Protein AF-A0A9W9Y813-F1 (afdb_monomer)

Structure (mmCIF, N/CA/C/O backbone):
data_AF-A0A9W9Y813-F1
#
_entry.id   AF-A0A9W9Y813-F1
#
loop_
_atom_site.group_PDB
_atom_site.id
_atom_site.type_symbol
_atom_site.label_atom_id
_atom_site.label_alt_id
_atom_site.label_comp_id
_atom_site.label_asym_id
_atom_site.label_entity_id
_atom_site.label_seq_id
_atom_site.pdbx_PDB_ins_code
_atom_site.Cartn_x
_atom_site.Cartn_y
_atom_site.Cartn_z
_atom_site.occupancy
_atom_site.B_iso_or_equiv
_atom_site.auth_seq_id
_atom_site.auth_comp_id
_atom_site.auth_asym_id
_atom_site.auth_atom_id
_atom_site.pdbx_PDB_model_num
ATOM 1 N N . MET A 1 1 ? -13.643 1.512 11.264 1.00 79.19 1 MET A N 1
ATOM 2 C CA . MET A 1 1 ? -13.239 0.859 10.012 1.00 79.19 1 MET A CA 1
ATOM 3 C C . MET A 1 1 ? -11.845 0.303 10.212 1.00 79.19 1 MET A C 1
ATOM 5 O O . MET A 1 1 ? -11.031 1.008 10.810 1.00 79.19 1 MET A O 1
ATOM 9 N N . GLY A 1 2 ? -11.618 -0.944 9.809 1.00 87.62 2 GLY A N 1
ATOM 10 C CA . GLY A 1 2 ? -10.292 -1.558 9.771 1.00 87.62 2 GLY A CA 1
ATOM 11 C C . GLY A 1 2 ? -9.848 -1.783 8.329 1.00 87.62 2 GLY A C 1
ATOM 12 O O . GLY A 1 2 ? -10.699 -2.063 7.485 1.00 87.62 2 GLY A O 1
ATOM 13 N N . CYS A 1 3 ? -8.551 -1.656 8.062 1.00 91.38 3 CYS A N 1
ATOM 14 C CA . CYS A 1 3 ? -7.944 -1.977 6.772 1.00 91.38 3 CYS A CA 1
ATOM 15 C C . CYS A 1 3 ? -6.744 -2.902 6.961 1.00 91.38 3 CYS A C 1
ATOM 17 O O . CYS A 1 3 ? -6.000 -2.718 7.929 1.00 91.38 3 CYS A O 1
ATOM 19 N N . PRO A 1 4 ? -6.505 -3.833 6.023 1.00 93.00 4 PRO A N 1
ATOM 20 C CA . PRO A 1 4 ? -5.232 -4.531 5.954 1.00 93.00 4 PRO A CA 1
ATOM 21 C C . PRO A 1 4 ? -4.106 -3.512 5.758 1.00 93.00 4 PRO A C 1
ATOM 23 O O . PRO A 1 4 ? -4.209 -2.629 4.904 1.00 93.00 4 PRO A O 1
ATOM 26 N N . SER A 1 5 ? -3.052 -3.633 6.554 1.00 93.81 5 SER A N 1
ATOM 27 C CA . SER A 1 5 ? -1.867 -2.782 6.532 1.00 93.81 5 SER A CA 1
ATOM 28 C C . SER A 1 5 ? -0.641 -3.673 6.388 1.00 93.81 5 SER A C 1
ATOM 30 O O . SER A 1 5 ? -0.458 -4.622 7.149 1.00 93.81 5 SER A O 1
ATOM 32 N N . CYS A 1 6 ? 0.155 -3.415 5.357 1.00 95.00 6 CYS A N 1
ATOM 33 C CA . CYS A 1 6 ? 1.356 -4.182 5.044 1.00 95.00 6 CYS A CA 1
ATOM 34 C C . CYS A 1 6 ? 2.291 -3.364 4.161 1.00 95.00 6 CYS A C 1
ATOM 36 O O . CYS A 1 6 ? 1.872 -2.405 3.503 1.00 95.00 6 CYS A O 1
ATOM 38 N N . GLN A 1 7 ? 3.556 -3.773 4.124 1.00 93.75 7 GLN A N 1
ATOM 39 C CA . GLN A 1 7 ? 4.568 -3.237 3.222 1.00 93.75 7 GLN A CA 1
ATOM 40 C C . GLN A 1 7 ? 5.451 -4.385 2.730 1.00 93.75 7 GLN A C 1
ATOM 42 O O . GLN A 1 7 ? 5.884 -5.208 3.532 1.00 93.75 7 GLN A O 1
ATOM 47 N N . SER A 1 8 ? 5.742 -4.432 1.432 1.00 93.06 8 SER A N 1
ATOM 48 C CA . SER A 1 8 ? 6.649 -5.419 0.839 1.00 93.06 8 SER A CA 1
ATOM 49 C C . SER A 1 8 ? 7.427 -4.821 -0.330 1.00 93.06 8 SER A C 1
ATOM 51 O O . SER A 1 8 ? 6.908 -4.021 -1.102 1.00 93.06 8 SER A O 1
ATOM 53 N N . THR A 1 9 ? 8.682 -5.236 -0.488 1.00 90.44 9 THR A N 1
ATOM 54 C CA . THR A 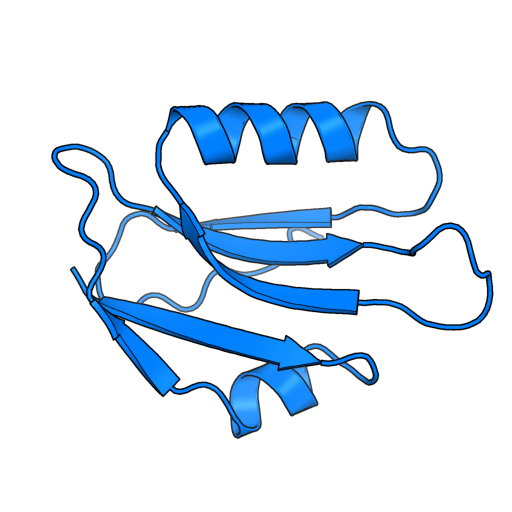1 9 ? 9.521 -4.947 -1.667 1.00 90.44 9 THR A CA 1
ATOM 55 C C . THR A 1 9 ? 9.543 -6.100 -2.677 1.00 90.44 9 THR A C 1
ATOM 57 O O . THR A 1 9 ? 10.267 -6.045 -3.670 1.00 90.44 9 THR A O 1
ATOM 60 N N . THR A 1 10 ? 8.813 -7.182 -2.395 1.00 88.19 10 THR A N 1
ATOM 61 C CA . THR A 1 10 ? 8.892 -8.449 -3.132 1.00 88.19 10 THR A CA 1
ATOM 62 C C . THR A 1 10 ? 7.702 -8.601 -4.071 1.00 88.19 10 THR A C 1
ATOM 64 O O . THR A 1 10 ? 7.863 -8.662 -5.290 1.00 88.19 10 THR A O 1
ATOM 67 N N . SER A 1 11 ? 6.494 -8.653 -3.512 1.00 91.06 11 SER A N 1
ATOM 68 C CA . SER A 1 11 ? 5.249 -8.845 -4.253 1.00 91.06 11 SER A CA 1
ATOM 69 C C . SER A 1 11 ? 4.058 -8.350 -3.433 1.00 91.06 11 SER A C 1
ATOM 71 O O . SER A 1 11 ? 4.151 -8.156 -2.220 1.00 91.06 11 SER A O 1
ATOM 73 N N . LEU A 1 12 ? 2.912 -8.175 -4.095 1.00 91.50 12 LEU A N 1
ATOM 74 C CA . LEU A 1 12 ? 1.660 -7.909 -3.388 1.00 91.50 12 LEU A CA 1
ATOM 75 C C . LEU A 1 12 ? 1.231 -9.109 -2.525 1.00 91.50 12 LEU A C 1
ATOM 77 O O . LEU A 1 12 ? 0.696 -8.906 -1.446 1.00 91.50 12 LEU A O 1
ATOM 81 N N . GLU A 1 13 ? 1.515 -10.337 -2.963 1.00 93.50 13 GLU A N 1
ATOM 82 C CA . GLU A 1 13 ? 1.199 -11.560 -2.210 1.00 93.50 13 GLU A CA 1
ATOM 83 C C . GLU A 1 13 ? 1.965 -11.625 -0.879 1.00 93.50 13 GLU A C 1
ATOM 85 O O . GLU A 1 13 ? 1.360 -11.870 0.156 1.00 93.50 13 GLU A O 1
ATOM 90 N N . ASP A 1 14 ? 3.260 -11.289 -0.877 1.00 93.88 14 ASP A N 1
ATOM 91 C CA . ASP A 1 14 ? 4.074 -11.199 0.347 1.00 93.88 14 ASP A CA 1
ATOM 92 C C . ASP A 1 14 ? 3.548 -10.113 1.304 1.00 93.88 14 ASP A C 1
ATOM 94 O O . ASP A 1 14 ? 3.544 -10.285 2.523 1.00 93.88 14 ASP A O 1
ATOM 98 N N . CYS A 1 15 ? 3.038 -9.004 0.759 1.00 93.69 15 CYS A N 1
ATOM 99 C CA . CYS A 1 15 ? 2.334 -7.993 1.548 1.00 93.69 15 CYS A CA 1
ATOM 100 C C . CYS A 1 15 ? 1.059 -8.584 2.179 1.00 93.69 15 CYS A C 1
ATOM 102 O O . CYS A 1 15 ? 0.837 -8.426 3.377 1.00 93.69 15 CYS A O 1
ATOM 104 N N . ASP A 1 16 ? 0.243 -9.286 1.389 1.00 92.69 16 ASP A N 1
ATOM 105 C CA . ASP A 1 16 ? -1.043 -9.853 1.809 1.00 92.69 16 ASP A CA 1
ATOM 106 C C . ASP A 1 16 ? -0.880 -10.931 2.893 1.00 92.69 16 ASP A C 1
ATOM 108 O O . ASP A 1 16 ? -1.657 -10.957 3.848 1.00 92.69 16 ASP A O 1
ATOM 112 N N . GLU A 1 17 ? 0.146 -11.781 2.792 1.00 94.31 17 GLU A N 1
ATOM 113 C CA . GLU A 1 17 ? 0.453 -12.823 3.783 1.00 94.31 17 GLU A CA 1
ATOM 114 C C . GLU A 1 17 ? 0.862 -12.254 5.149 1.00 94.31 17 GLU A C 1
ATOM 116 O O . GLU A 1 17 ? 0.600 -12.872 6.183 1.00 94.31 17 GLU A O 1
ATOM 121 N N . ASN A 1 18 ? 1.481 -11.071 5.158 1.00 93.38 18 ASN A N 1
ATOM 122 C CA . ASN A 1 18 ? 1.973 -10.402 6.362 1.00 93.38 18 ASN A CA 1
ATOM 123 C C . ASN A 1 18 ? 1.084 -9.226 6.799 1.00 93.38 18 ASN A C 1
ATOM 125 O O . ASN A 1 18 ? 1.486 -8.437 7.656 1.00 93.38 18 ASN A O 1
ATOM 129 N N . ALA A 1 19 ? -0.106 -9.076 6.211 1.00 93.25 19 ALA A N 1
ATOM 130 C CA . ALA A 1 19 ? -0.974 -7.948 6.500 1.00 93.25 19 ALA A CA 1
ATOM 131 C C . ALA A 1 19 ? -1.614 -8.043 7.887 1.00 93.25 19 ALA A C 1
ATOM 133 O O . ALA A 1 19 ? -2.259 -9.029 8.244 1.00 93.25 19 ALA A O 1
ATOM 134 N N . GLU A 1 20 ? -1.501 -6.958 8.647 1.00 93.62 20 GLU A N 1
ATOM 135 C CA . GLU A 1 20 ? -2.167 -6.796 9.934 1.00 93.62 20 GLU A CA 1
ATOM 136 C C . GLU A 1 20 ? -3.368 -5.862 9.795 1.00 93.62 20 GLU A C 1
ATOM 138 O O . GLU A 1 20 ? -3.383 -4.951 8.968 1.00 93.62 20 GLU A O 1
ATOM 143 N N . MET A 1 21 ? -4.399 -6.065 10.618 1.00 90.88 21 MET A N 1
ATOM 144 C CA . MET A 1 21 ? -5.549 -5.163 10.611 1.00 90.88 21 MET A CA 1
ATOM 145 C C . MET A 1 21 ? -5.266 -3.895 11.406 1.00 90.88 21 MET A C 1
ATOM 147 O O . MET A 1 21 ? -5.186 -3.908 12.634 1.00 90.88 21 MET A O 1
ATOM 151 N N . GLU A 1 22 ? -5.195 -2.776 10.694 1.00 90.50 22 GLU A N 1
ATOM 152 C CA . GLU A 1 22 ? -5.028 -1.448 11.261 1.00 90.50 22 GLU A CA 1
ATOM 153 C C . GLU A 1 22 ? -6.382 -0.744 11.394 1.00 90.50 22 GLU A C 1
ATOM 155 O O . GLU A 1 22 ? -7.240 -0.794 10.510 1.00 90.50 22 GLU A O 1
ATOM 160 N N . LYS A 1 23 ? -6.592 -0.050 12.516 1.00 89.31 23 LYS A N 1
ATOM 161 C CA . LYS A 1 23 ? -7.789 0.766 12.728 1.00 89.31 23 LYS A CA 1
ATOM 162 C C . LYS A 1 23 ? -7.609 2.133 12.072 1.00 89.31 23 LYS A C 1
ATOM 164 O O . LYS A 1 23 ? -6.758 2.907 12.493 1.00 89.31 23 LYS A O 1
ATOM 169 N N . CYS A 1 24 ? -8.485 2.487 11.134 1.00 86.31 24 CYS A N 1
ATOM 170 C CA . CYS A 1 24 ? -8.428 3.799 10.498 1.00 86.31 24 CYS A CA 1
ATOM 171 C C . CYS A 1 24 ? -8.990 4.895 11.411 1.00 86.31 24 CYS A C 1
ATOM 173 O O . CYS A 1 24 ? -10.138 4.815 11.866 1.00 86.31 24 CYS A O 1
ATOM 175 N N . PHE A 1 25 ? -8.203 5.951 11.626 1.00 81.31 25 PHE A N 1
ATOM 176 C CA . PHE A 1 25 ? -8.554 7.094 12.479 1.00 81.31 25 PHE A CA 1
ATOM 177 C C . PH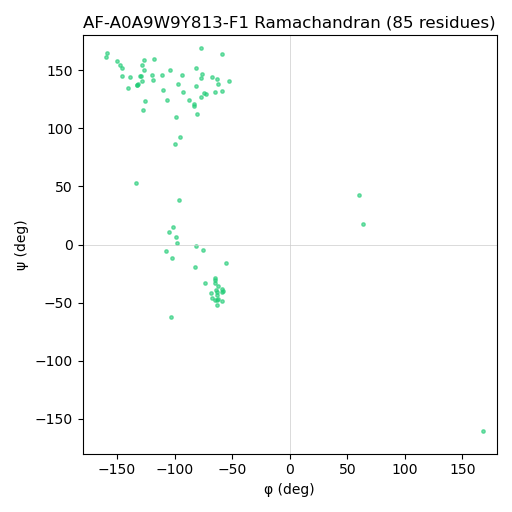E A 1 25 ? -9.018 8.336 11.701 1.00 81.31 25 PHE A C 1
ATOM 179 O O . PHE A 1 25 ? -9.083 9.415 12.282 1.00 81.31 25 PHE A O 1
ATOM 186 N N . TYR A 1 26 ? -9.363 8.200 10.414 1.00 74.94 26 TYR A N 1
ATOM 187 C CA . TYR A 1 26 ? -9.772 9.308 9.538 1.00 74.94 26 TYR A CA 1
ATOM 188 C C . TYR A 1 26 ? -11.306 9.400 9.385 1.00 74.94 26 TYR A C 1
ATOM 190 O O . TYR A 1 26 ? -11.869 8.827 8.450 1.00 74.94 26 TYR A O 1
ATOM 198 N N . PRO A 1 27 ? -12.039 10.092 10.277 1.00 63.38 27 PRO A N 1
ATOM 199 C CA . PRO A 1 27 ? -13.438 10.41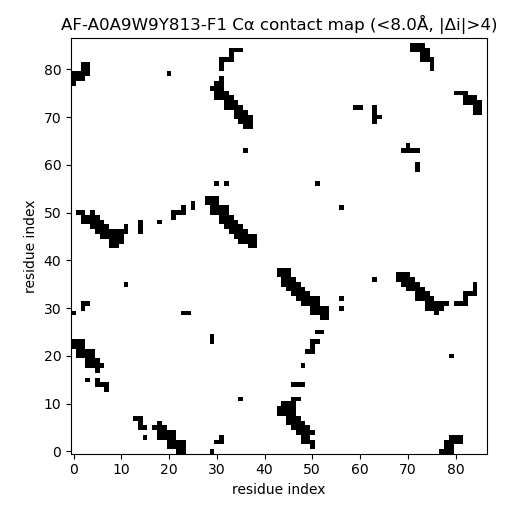7 10.033 1.00 63.38 27 PRO A CA 1
ATOM 200 C C . PRO A 1 27 ? -13.553 11.575 9.023 1.00 63.38 27 PRO A C 1
ATOM 202 O O . PRO A 1 27 ? -12.728 12.488 9.066 1.00 63.38 27 PRO A O 1
ATOM 205 N N . PRO A 1 28 ? -14.584 11.619 8.158 1.00 62.00 28 PRO A N 1
ATOM 206 C CA . PRO A 1 28 ? -15.646 10.633 7.927 1.00 62.00 28 PRO A CA 1
ATOM 207 C C . PRO A 1 28 ? -15.410 9.703 6.715 1.00 62.00 28 PRO A C 1
ATOM 209 O O . PRO A 1 28 ? -16.306 8.941 6.369 1.00 62.00 28 PRO A O 1
ATOM 212 N N . GLN A 1 29 ? -14.245 9.755 6.060 1.00 72.94 29 GLN A N 1
ATOM 213 C CA . GLN A 1 29 ? -13.993 9.068 4.783 1.00 72.94 29 GLN A CA 1
ATOM 214 C C . GLN A 1 29 ? -12.662 8.308 4.766 1.00 72.94 29 GLN A C 1
ATOM 216 O O . GLN A 1 29 ? -11.827 8.509 3.883 1.00 72.94 29 GLN A O 1
ATOM 221 N N . ALA A 1 30 ? -12.444 7.445 5.755 1.00 82.69 30 ALA A N 1
ATOM 222 C CA . ALA A 1 30 ? -11.360 6.477 5.675 1.00 82.69 30 ALA A CA 1
ATOM 223 C C . ALA A 1 30 ? -11.592 5.538 4.479 1.00 82.69 30 ALA A C 1
ATOM 225 O O . ALA A 1 30 ? -12.717 5.097 4.242 1.00 82.69 30 ALA A O 1
ATOM 226 N N . ARG A 1 31 ? -10.529 5.240 3.732 1.00 88.50 31 ARG A N 1
ATOM 227 C CA . ARG A 1 31 ? -10.514 4.305 2.598 1.00 88.50 31 ARG A CA 1
ATOM 228 C C . ARG A 1 31 ? -9.377 3.316 2.811 1.00 88.50 31 ARG A C 1
ATOM 230 O O . ARG A 1 31 ? -8.314 3.726 3.275 1.00 88.50 31 ARG A O 1
ATOM 237 N N . CYS A 1 32 ? -9.576 2.045 2.484 1.00 91.69 32 CYS A N 1
ATOM 238 C CA . CYS A 1 32 ? -8.448 1.124 2.401 1.00 91.69 32 CYS A CA 1
ATOM 239 C C . CYS A 1 32 ? -7.780 1.312 1.048 1.00 91.69 32 CYS A C 1
ATOM 241 O O . CYS A 1 32 ? -8.477 1.404 0.035 1.00 91.69 32 CYS A O 1
ATOM 243 N N . PHE A 1 33 ? -6.454 1.360 1.026 1.00 92.56 33 PHE A N 1
ATOM 244 C CA . PHE A 1 33 ? -5.690 1.471 -0.209 1.00 92.56 33 PHE A CA 1
ATOM 245 C C . PHE A 1 33 ? -4.791 0.256 -0.425 1.00 92.56 33 PHE A C 1
ATOM 247 O O . PHE A 1 33 ? -4.448 -0.470 0.508 1.00 92.56 33 PHE A O 1
ATOM 254 N N . VAL A 1 34 ? -4.392 0.076 -1.678 1.00 94.44 34 VAL A N 1
ATOM 255 C CA . VAL A 1 34 ? -3.240 -0.717 -2.093 1.00 94.44 34 VAL A CA 1
ATOM 256 C C . VAL A 1 34 ? -2.442 0.113 -3.090 1.00 94.44 34 VAL A C 1
ATOM 258 O O . VAL A 1 34 ? -3.028 0.762 -3.954 1.00 94.44 34 VAL A O 1
ATOM 261 N N . THR A 1 35 ? -1.122 0.121 -2.976 1.00 92.75 35 THR A N 1
ATOM 262 C CA . THR A 1 35 ? -0.237 0.756 -3.952 1.00 92.75 35 THR A CA 1
ATOM 263 C C . THR A 1 35 ? 0.817 -0.224 -4.430 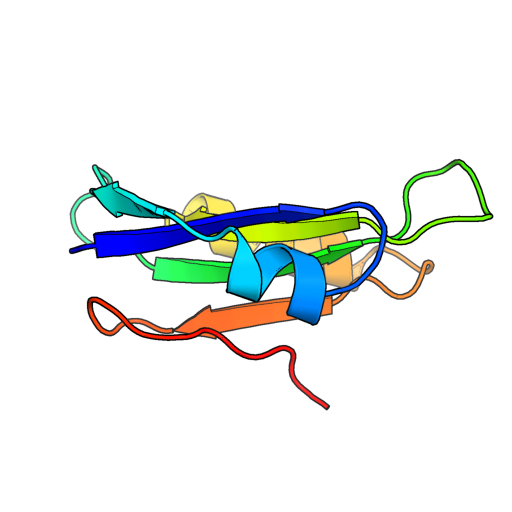1.00 92.75 35 THR A C 1
ATOM 265 O O . THR A 1 35 ? 1.234 -1.122 -3.697 1.00 92.75 35 THR A O 1
ATOM 268 N N . LYS A 1 36 ? 1.242 -0.022 -5.671 1.00 91.69 36 LYS A N 1
ATOM 269 C CA . LYS A 1 36 ? 2.457 -0.563 -6.264 1.00 91.69 36 LYS A CA 1
ATOM 270 C C . LYS A 1 36 ? 3.191 0.633 -6.848 1.00 91.69 36 LYS A C 1
ATOM 272 O O . LYS A 1 36 ? 2.680 1.268 -7.761 1.00 91.69 36 LYS A O 1
ATOM 277 N N . ALA A 1 37 ? 4.364 0.945 -6.327 1.00 88.31 37 ALA A N 1
ATOM 278 C CA . ALA A 1 37 ? 5.180 2.050 -6.809 1.00 88.31 37 ALA A CA 1
ATOM 279 C C . ALA A 1 37 ? 6.600 1.561 -7.055 1.00 88.31 37 ALA A C 1
ATOM 281 O O . ALA A 1 37 ? 7.106 0.707 -6.327 1.00 88.31 37 ALA A O 1
ATOM 282 N N . LYS A 1 38 ? 7.258 2.093 -8.079 1.00 84.31 38 LYS A N 1
ATOM 283 C CA . LYS A 1 38 ? 8.670 1.826 -8.315 1.00 84.31 38 LYS A CA 1
ATOM 284 C C . LYS A 1 38 ? 9.478 3.001 -7.753 1.00 84.31 38 LYS A C 1
ATOM 286 O O . LYS A 1 38 ? 9.374 4.091 -8.306 1.00 84.31 38 LYS A O 1
ATOM 291 N N . PRO A 1 39 ? 10.233 2.838 -6.650 1.00 72.12 39 PRO A N 1
ATOM 292 C CA . PRO A 1 39 ? 11.119 3.894 -6.173 1.00 72.12 39 PRO A CA 1
ATOM 293 C C . PRO A 1 39 ? 12.152 4.273 -7.244 1.00 72.12 39 PRO A C 1
ATOM 295 O O . PRO A 1 39 ? 12.424 3.505 -8.165 1.00 72.12 39 PRO A O 1
ATOM 298 N N . GLU A 1 40 ? 12.795 5.432 -7.076 1.00 67.31 40 GLU A N 1
ATOM 299 C CA . GLU A 1 40 ? 13.837 5.941 -7.988 1.00 67.31 40 GLU A CA 1
ATOM 300 C C . GLU A 1 40 ? 15.015 4.958 -8.203 1.00 67.31 40 GLU A C 1
ATOM 302 O O . GLU A 1 40 ? 15.769 5.095 -9.166 1.00 67.31 40 GLU A O 1
ATOM 307 N N . ASN A 1 41 ? 15.159 3.933 -7.348 1.00 64.69 41 ASN A N 1
ATOM 308 C CA . ASN A 1 41 ? 16.088 2.821 -7.551 1.00 64.69 41 ASN A CA 1
ATOM 309 C C . ASN A 1 41 ? 15.444 1.679 -8.376 1.00 64.69 41 ASN A C 1
ATOM 311 O O . ASN A 1 41 ? 14.429 1.115 -7.968 1.00 64.69 41 ASN A O 1
ATOM 315 N N . PRO A 1 42 ? 16.050 1.270 -9.506 1.00 66.94 42 PRO A N 1
ATOM 316 C CA . PRO A 1 42 ? 15.326 0.686 -10.640 1.00 66.94 42 PRO A CA 1
ATOM 317 C C . PRO A 1 42 ? 14.957 -0.804 -10.552 1.00 66.94 42 PRO A C 1
ATOM 319 O O . PRO A 1 42 ? 14.325 -1.303 -11.488 1.00 66.94 42 PRO A O 1
ATOM 322 N N . ASP A 1 43 ? 15.311 -1.524 -9.489 1.00 72.69 43 ASP A N 1
ATOM 323 C CA . ASP A 1 43 ? 15.236 -2.995 -9.495 1.00 72.69 43 ASP A CA 1
ATOM 324 C C . ASP A 1 43 ? 14.102 -3.597 -8.660 1.00 72.69 43 ASP A C 1
ATOM 326 O O . ASP A 1 43 ? 13.907 -4.811 -8.696 1.00 72.69 43 ASP A O 1
ATOM 330 N N . GLN A 1 44 ? 13.344 -2.795 -7.908 1.00 80.50 44 GLN A N 1
ATOM 331 C CA . GLN A 1 44 ? 12.319 -3.330 -7.007 1.00 80.50 44 GLN A CA 1
ATOM 332 C C . GLN A 1 44 ? 11.044 -2.500 -7.052 1.00 80.50 44 GLN A C 1
ATOM 334 O O . GLN A 1 44 ? 11.096 -1.283 -7.186 1.00 80.50 44 GLN A O 1
ATOM 339 N N . TYR A 1 45 ? 9.902 -3.175 -6.941 1.00 88.19 45 TYR A N 1
ATOM 340 C CA . TYR A 1 45 ? 8.617 -2.532 -6.692 1.00 88.19 45 TYR A CA 1
ATOM 341 C C . TYR A 1 45 ? 8.353 -2.519 -5.194 1.00 88.19 45 TYR A C 1
ATOM 343 O O . TYR A 1 45 ? 8.694 -3.460 -4.484 1.00 88.19 45 TYR A O 1
ATOM 351 N N . TYR A 1 46 ? 7.707 -1.462 -4.736 1.00 90.31 46 TYR A N 1
ATOM 352 C CA . TYR A 1 46 ? 7.210 -1.328 -3.387 1.00 90.31 46 TYR A CA 1
ATOM 353 C C . TYR A 1 46 ? 5.694 -1.480 -3.394 1.00 90.31 46 TYR A C 1
ATOM 355 O O . TYR A 1 46 ? 4.990 -0.765 -4.108 1.00 90.31 46 TYR A O 1
ATOM 363 N N . TYR A 1 47 ? 5.205 -2.421 -2.601 1.00 92.75 47 TYR A N 1
ATOM 364 C CA . TYR A 1 47 ? 3.798 -2.712 -2.406 1.00 92.75 47 TYR A CA 1
ATOM 365 C C . TYR A 1 47 ? 3.410 -2.283 -1.002 1.00 92.75 47 TYR A C 1
ATOM 367 O O . TYR A 1 47 ? 4.112 -2.600 -0.041 1.00 92.75 47 TYR A O 1
ATOM 375 N N . SER A 1 48 ? 2.294 -1.579 -0.861 1.00 93.62 48 SER A N 1
ATOM 376 C CA . SER A 1 48 ? 1.771 -1.263 0.466 1.00 93.62 48 SER A CA 1
ATOM 377 C C . SER A 1 48 ? 0.256 -1.241 0.507 1.00 93.62 48 SER A C 1
ATOM 379 O O . SER A 1 48 ? -0.401 -0.938 -0.490 1.00 93.62 48 SER A O 1
ATOM 381 N N . ARG A 1 49 ? -0.293 -1.540 1.682 1.00 94.44 49 ARG A N 1
ATOM 382 C CA . ARG A 1 49 ? -1.706 -1.366 2.016 1.00 94.44 49 ARG A CA 1
ATOM 383 C C . ARG A 1 49 ? -1.840 -0.554 3.288 1.00 94.44 49 ARG A C 1
ATOM 385 O O . ARG A 1 49 ? -0.919 -0.526 4.100 1.00 94.44 49 ARG A O 1
ATOM 392 N N . GLY A 1 50 ? -3.001 0.054 3.477 1.00 92.81 50 GLY A N 1
ATOM 393 C CA . GLY A 1 50 ? -3.325 0.708 4.736 1.00 92.81 50 GLY A CA 1
ATOM 394 C C . GLY A 1 50 ? -4.567 1.577 4.651 1.00 92.81 50 GLY A C 1
ATOM 395 O O . GLY A 1 50 ? -5.400 1.437 3.751 1.00 92.81 50 GLY A O 1
ATOM 396 N N . CYS A 1 51 ? -4.678 2.495 5.605 1.00 91.56 51 CYS A N 1
ATOM 397 C CA . CYS A 1 51 ? -5.740 3.487 5.671 1.00 91.56 51 CYS A CA 1
ATOM 398 C C . CYS A 1 51 ? -5.315 4.791 4.983 1.00 91.56 51 CYS A C 1
ATOM 400 O O . CYS A 1 51 ? -4.276 5.361 5.302 1.00 91.56 51 CYS A O 1
ATOM 402 N N . ALA A 1 52 ? -6.163 5.322 4.109 1.00 89.31 52 ALA A N 1
ATOM 403 C CA . ALA A 1 52 ? -6.013 6.648 3.521 1.00 89.31 52 ALA A CA 1
ATOM 404 C C . ALA A 1 52 ? -7.211 7.532 3.879 1.00 89.31 52 ALA A C 1
ATOM 406 O O . ALA A 1 52 ? -8.352 7.069 3.968 1.00 89.31 52 ALA A O 1
ATOM 407 N N . SER A 1 53 ? -6.947 8.824 4.062 1.00 88.94 53 SER A N 1
ATOM 408 C CA . SER A 1 53 ? -7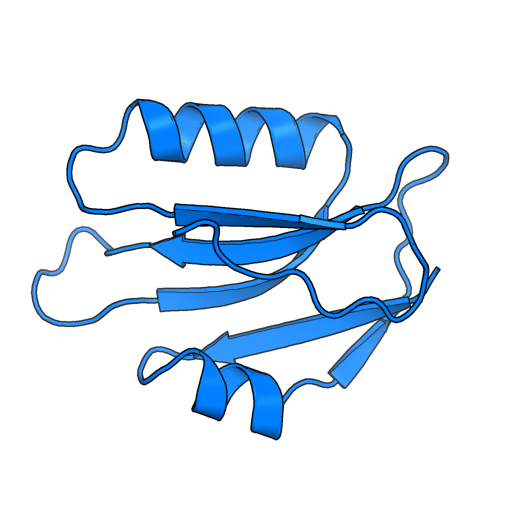.990 9.848 4.013 1.00 88.94 53 SER A CA 1
ATOM 409 C C . SER A 1 53 ? -8.378 10.139 2.557 1.00 88.94 53 SER A C 1
ATOM 411 O O . SER A 1 53 ? -7.684 9.725 1.628 1.00 88.94 53 SER A O 1
ATOM 413 N N . GLU A 1 54 ? -9.466 10.879 2.335 1.00 85.44 54 GLU A N 1
ATOM 414 C CA . GLU A 1 54 ? -9.812 11.349 0.988 1.00 85.44 54 GLU A CA 1
ATOM 415 C C . GLU A 1 54 ? -8.693 12.197 0.359 1.00 85.44 54 GLU A C 1
ATOM 417 O O . GLU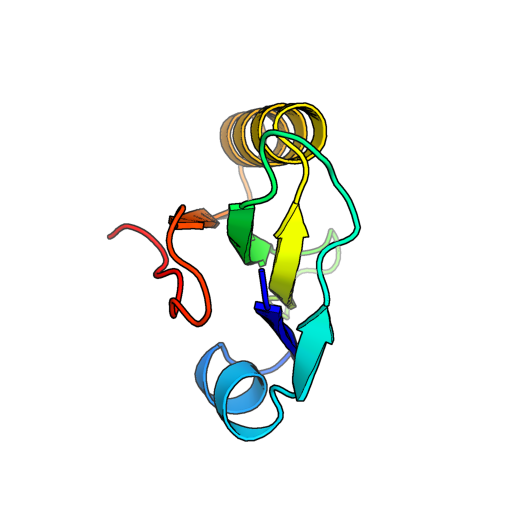 A 1 54 ? -8.402 12.025 -0.822 1.00 85.44 54 GLU A O 1
ATOM 422 N N . GLU A 1 55 ? -8.041 13.057 1.143 1.00 87.69 55 GLU A N 1
ATOM 423 C CA . GLU A 1 55 ? -6.924 13.890 0.683 1.00 87.69 55 GLU A CA 1
ATOM 424 C C . GLU A 1 55 ? -5.721 13.024 0.293 1.00 87.69 55 GLU A C 1
ATOM 426 O O . GLU A 1 55 ? -5.210 13.137 -0.816 1.00 87.69 55 GLU A O 1
ATOM 431 N N . THR A 1 56 ? -5.342 12.072 1.152 1.00 87.19 56 THR A N 1
ATOM 432 C CA . THR A 1 56 ? -4.266 11.109 0.865 1.00 87.19 56 THR A CA 1
ATOM 433 C C . THR A 1 56 ? -4.570 10.283 -0.383 1.00 87.19 56 THR A C 1
ATOM 435 O O . THR A 1 56 ? -3.681 10.008 -1.177 1.00 87.19 56 THR A O 1
ATOM 438 N N . TYR A 1 57 ? -5.830 9.897 -0.587 1.00 84.69 57 TYR A N 1
ATOM 439 C CA . TYR A 1 57 ? -6.254 9.210 -1.803 1.00 84.69 57 TYR A CA 1
ATOM 440 C C . TYR A 1 57 ? -6.057 10.079 -3.053 1.00 84.69 57 TYR A C 1
ATOM 442 O O . TYR A 1 57 ? -5.551 9.587 -4.064 1.00 84.69 57 TYR A O 1
ATOM 450 N N . GLN A 1 58 ? -6.472 11.348 -3.003 1.00 87.69 58 GLN A N 1
ATOM 451 C CA . GLN A 1 58 ? -6.320 12.269 -4.130 1.00 87.69 58 GLN A CA 1
ATOM 452 C C . GLN A 1 58 ? -4.840 12.505 -4.441 1.00 87.69 58 GLN A C 1
ATOM 454 O O . GLN A 1 58 ? -4.467 12.497 -5.613 1.00 87.69 58 GLN A O 1
ATOM 459 N N . ASP A 1 59 ? -4.010 12.641 -3.408 1.00 87.38 59 ASP A N 1
ATOM 460 C CA . ASP A 1 59 ? -2.563 12.806 -3.529 1.00 87.38 59 ASP A CA 1
ATOM 461 C C . ASP A 1 59 ? -1.904 11.571 -4.160 1.00 87.38 59 ASP A C 1
ATOM 463 O O . ASP A 1 59 ? -1.271 11.691 -5.204 1.00 87.38 59 ASP A O 1
ATOM 467 N N . LEU A 1 60 ? -2.165 10.367 -3.634 1.00 85.12 60 LEU A N 1
ATOM 468 C CA . LEU A 1 60 ? -1.642 9.107 -4.184 1.00 85.12 60 LEU A CA 1
ATOM 469 C C . LEU A 1 60 ? -2.072 8.875 -5.636 1.00 85.12 60 LEU A C 1
ATOM 471 O O . LEU A 1 60 ? -1.277 8.431 -6.461 1.00 85.12 60 LEU A O 1
ATOM 475 N N . THR A 1 61 ? -3.331 9.180 -5.957 1.00 86.44 61 THR A N 1
ATOM 476 C CA . THR A 1 61 ? -3.858 9.025 -7.320 1.00 86.44 61 THR A CA 1
ATOM 477 C C . THR A 1 61 ? -3.220 10.022 -8.277 1.00 86.44 61 THR A C 1
ATOM 479 O O . THR A 1 61 ? -2.869 9.648 -9.391 1.00 86.44 61 THR A O 1
ATOM 482 N N . SER A 1 62 ? -3.044 11.274 -7.846 1.00 86.50 62 SER A N 1
ATOM 483 C CA . SER A 1 62 ? -2.396 12.306 -8.661 1.00 86.50 62 SER A CA 1
ATOM 484 C C . SER A 1 62 ? -0.918 11.979 -8.862 1.00 86.50 62 SER A C 1
ATOM 486 O O . SER A 1 62 ? -0.446 11.965 -9.992 1.00 86.50 62 SER A O 1
ATOM 488 N N . HIS A 1 63 ? -0.219 11.597 -7.790 1.00 83.12 63 HIS A N 1
ATOM 489 C CA . HIS A 1 63 ? 1.184 11.208 -7.842 1.00 83.12 63 HIS A CA 1
ATOM 490 C C . HIS A 1 63 ? 1.406 10.020 -8.781 1.00 83.12 63 HIS A C 1
ATOM 492 O O . HIS A 1 63 ? 2.244 10.105 -9.669 1.00 83.12 63 HIS A O 1
ATOM 498 N N . CYS A 1 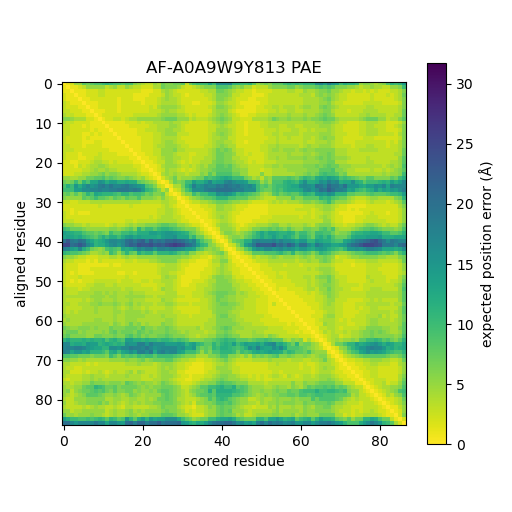64 ? 0.607 8.951 -8.668 1.00 82.88 64 CYS A N 1
ATOM 499 C CA . CYS A 1 64 ? 0.706 7.829 -9.602 1.00 82.88 64 CYS A CA 1
ATOM 500 C C . CYS A 1 64 ? 0.328 8.197 -11.047 1.00 82.88 64 CYS A C 1
ATOM 502 O O . CYS A 1 64 ? 0.826 7.557 -11.967 1.00 82.88 64 CYS A O 1
ATOM 504 N N . ALA A 1 65 ? -0.554 9.179 -11.267 1.00 80.06 65 ALA A N 1
ATOM 505 C CA . ALA A 1 65 ? -0.924 9.618 -12.614 1.00 80.06 65 ALA A CA 1
ATOM 506 C C . ALA A 1 65 ? 0.189 10.432 -13.296 1.00 80.06 65 ALA A C 1
ATOM 508 O O . ALA A 1 65 ? 0.337 10.354 -14.516 1.00 80.06 65 ALA A O 1
ATOM 509 N N . ASP A 1 66 ? 0.959 11.195 -12.519 1.00 77.31 66 ASP A N 1
ATOM 510 C CA . ASP A 1 66 ? 2.118 11.955 -12.996 1.00 77.31 66 ASP A CA 1
ATOM 511 C C . ASP A 1 66 ? 3.390 11.091 -13.114 1.00 77.31 66 ASP A C 1
ATOM 513 O O . ASP A 1 66 ? 4.330 11.460 -13.825 1.00 77.31 66 ASP A O 1
ATOM 517 N N . ASP A 1 67 ? 3.436 9.936 -12.442 1.00 69.38 67 ASP A N 1
ATOM 518 C CA . ASP A 1 67 ? 4.611 9.069 -12.417 1.00 69.38 67 ASP A CA 1
ATOM 519 C C . ASP A 1 67 ? 4.686 8.138 -13.643 1.00 69.38 67 ASP A C 1
ATOM 521 O O . ASP A 1 67 ? 3.843 7.270 -13.877 1.00 69.38 67 ASP A O 1
ATOM 525 N N . ALA A 1 68 ? 5.755 8.281 -14.431 1.00 62.44 68 ALA A N 1
ATOM 526 C CA . ALA A 1 68 ? 6.024 7.430 -15.590 1.00 62.44 68 ALA A CA 1
ATOM 527 C C . ALA A 1 68 ? 6.540 6.018 -15.221 1.00 62.44 68 ALA A C 1
ATOM 529 O O . ALA A 1 68 ? 6.733 5.190 -16.114 1.00 62.44 68 ALA A O 1
ATOM 530 N N . ASN A 1 69 ? 6.781 5.725 -13.936 1.00 69.88 69 ASN A N 1
ATOM 531 C CA . ASN A 1 69 ? 7.425 4.499 -13.450 1.00 69.88 69 ASN A CA 1
ATOM 532 C C . ASN A 1 69 ? 6.444 3.399 -13.000 1.00 69.88 69 ASN A C 1
ATOM 534 O O . ASN A 1 69 ? 6.738 2.666 -12.054 1.00 69.88 69 ASN A O 1
ATOM 538 N N . ASP A 1 70 ? 5.315 3.220 -13.697 1.00 80.25 70 ASP A N 1
ATOM 539 C CA . ASP A 1 70 ? 4.381 2.097 -13.457 1.00 80.25 70 ASP A CA 1
ATOM 540 C C . ASP A 1 70 ? 3.812 2.097 -12.018 1.00 80.25 70 ASP A C 1
ATOM 542 O O . ASP A 1 70 ? 3.719 1.062 -11.349 1.00 80.25 70 ASP A O 1
ATOM 546 N N . CYS A 1 71 ? 3.453 3.293 -11.536 1.00 87.25 71 CYS A N 1
ATOM 547 C CA . CYS A 1 71 ? 2.734 3.487 -10.281 1.00 87.25 71 CYS A CA 1
ATOM 548 C C . CYS A 1 71 ? 1.266 3.087 -10.454 1.00 87.25 71 CYS A C 1
ATOM 550 O O . CYS A 1 71 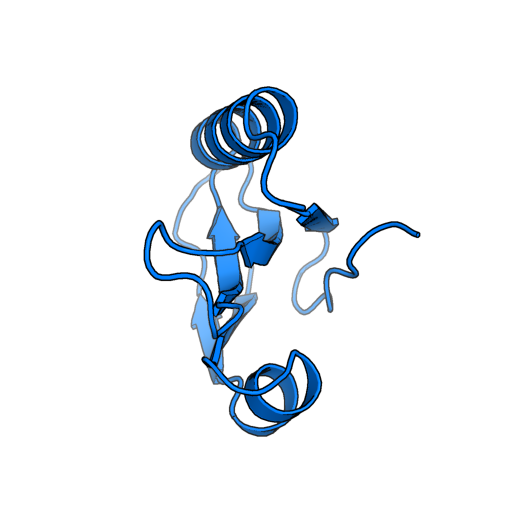? 0.591 3.516 -11.389 1.00 87.25 71 CYS A O 1
ATOM 552 N N . GLN A 1 72 ? 0.758 2.263 -9.545 1.00 90.62 72 GLN A N 1
ATOM 553 C CA . GLN A 1 72 ? -0.624 1.806 -9.534 1.00 90.62 72 GLN A CA 1
ATOM 554 C C . GLN A 1 72 ? -1.193 1.967 -8.130 1.00 90.62 72 GLN A C 1
ATOM 556 O O . GLN A 1 72 ? -0.543 1.638 -7.135 1.00 90.62 72 GLN A O 1
ATOM 561 N N . VAL A 1 73 ? -2.433 2.437 -8.050 1.00 91.50 73 VAL A N 1
ATOM 562 C CA . VAL A 1 73 ? -3.166 2.581 -6.794 1.00 91.50 73 VAL A CA 1
ATOM 563 C C . VAL A 1 73 ? -4.566 1.999 -6.942 1.00 91.50 73 VAL A C 1
ATOM 565 O O . VAL A 1 73 ? -5.236 2.181 -7.956 1.00 91.50 73 VAL A O 1
ATOM 568 N N . GLY A 1 74 ? -5.001 1.274 -5.919 1.00 91.69 74 GLY A N 1
ATOM 569 C CA . GLY A 1 74 ? -6.340 0.723 -5.785 1.00 91.69 74 GLY A CA 1
ATOM 570 C C . GLY A 1 74 ? -6.938 1.096 -4.437 1.00 91.69 74 GLY A C 1
ATOM 571 O O . GLY A 1 74 ? -6.214 1.352 -3.475 1.00 91.69 74 GLY A O 1
ATOM 572 N N . PHE A 1 75 ? -8.264 1.132 -4.348 1.00 90.94 75 PHE A N 1
ATOM 573 C CA . PHE A 1 75 ? -8.956 1.535 -3.127 1.00 90.94 75 PHE A CA 1
ATOM 574 C C . PHE A 1 75 ? -10.308 0.846 -2.964 1.00 90.94 75 PHE A C 1
ATOM 576 O O . PHE A 1 75 ? -10.927 0.407 -3.933 1.00 90.94 75 PHE A O 1
ATOM 583 N N . CYS A 1 76 ? -10.784 0.786 -1.724 1.00 89.56 76 CYS A N 1
ATOM 584 C CA . CYS A 1 76 ? -12.134 0.354 -1.384 1.00 89.56 76 CYS A CA 1
ATOM 585 C C . CYS A 1 76 ? -12.651 1.092 -0.136 1.00 89.56 76 CYS A C 1
ATOM 587 O O . CYS A 1 76 ? -11.878 1.611 0.672 1.00 89.56 76 CYS A O 1
ATOM 589 N N . LEU A 1 77 ? -13.979 1.206 -0.031 1.00 84.69 77 LEU A N 1
ATOM 590 C CA . LEU A 1 77 ? -14.671 2.006 0.994 1.00 84.69 77 LEU A CA 1
ATOM 591 C C . LEU A 1 77 ? -15.254 1.163 2.135 1.00 84.69 77 LEU A C 1
ATOM 593 O O . LEU A 1 77 ? -15.708 1.711 3.138 1.00 84.69 77 LEU A O 1
ATOM 597 N N . GLU A 1 78 ? -15.297 -0.155 1.968 1.00 82.44 78 GLU A N 1
ATOM 598 C CA . GLU A 1 78 ? -15.863 -1.063 2.961 1.00 82.44 78 GLU A CA 1
ATOM 599 C C . GLU A 1 78 ? -14.846 -1.351 4.073 1.00 82.44 78 GLU A C 1
ATOM 601 O O . GLU A 1 78 ? -13.637 -1.295 3.869 1.00 82.44 78 GLU A O 1
ATOM 606 N N . SER A 1 79 ? -15.325 -1.646 5.281 1.00 77.94 79 SER A N 1
ATOM 607 C CA . SER A 1 79 ? -14.430 -2.139 6.332 1.00 77.94 79 SER A CA 1
ATOM 608 C C . SER A 1 79 ? -13.931 -3.527 5.950 1.00 77.94 79 SER A C 1
ATOM 610 O O . SER A 1 79 ? -14.688 -4.306 5.373 1.00 77.94 79 SER A O 1
ATOM 612 N N . ASP A 1 80 ? -12.675 -3.828 6.279 1.00 80.50 80 ASP A N 1
ATOM 613 C CA . ASP A 1 80 ? -12.086 -5.156 6.078 1.00 80.50 80 ASP A CA 1
ATOM 614 C C . ASP A 1 80 ? -11.998 -5.565 4.590 1.00 80.50 80 ASP A C 1
ATOM 616 O O . ASP A 1 80 ? -11.817 -6.736 4.260 1.00 80.50 80 ASP A O 1
ATOM 620 N N . CYS A 1 81 ? -12.106 -4.595 3.675 1.00 85.44 81 CYS A N 1
ATOM 621 C CA . CYS A 1 81 ? -12.004 -4.835 2.244 1.00 85.44 81 CYS A CA 1
ATOM 622 C C . CYS A 1 81 ? -10.550 -5.019 1.801 1.00 85.44 81 CYS A C 1
ATOM 624 O O . CYS A 1 81 ? -9.632 -4.338 2.267 1.00 85.44 81 CYS A O 1
ATOM 626 N N . LEU A 1 82 ? -10.347 -5.915 0.836 1.00 86.62 82 LEU A N 1
ATOM 627 C CA . LEU A 1 82 ? -9.053 -6.120 0.201 1.00 86.62 82 LEU A CA 1
ATOM 628 C C . LEU A 1 82 ? -8.995 -5.301 -1.093 1.00 86.62 82 LEU A C 1
ATOM 630 O O . LEU A 1 82 ? -9.427 -5.752 -2.155 1.00 86.62 82 LEU A O 1
ATOM 634 N N . ALA A 1 83 ? -8.485 -4.069 -0.998 1.00 88.00 83 ALA A N 1
ATOM 635 C CA . ALA A 1 83 ? -8.300 -3.204 -2.163 1.00 88.00 83 ALA A CA 1
ATOM 636 C C . ALA A 1 83 ? -7.492 -3.941 -3.247 1.00 88.00 83 ALA A C 1
ATOM 638 O O . ALA A 1 83 ? -6.554 -4.671 -2.940 1.00 88.00 83 ALA A O 1
ATOM 639 N N . SER A 1 84 ? -7.846 -3.781 -4.516 1.00 88.00 84 SER A N 1
ATOM 640 C CA . SER A 1 84 ? -7.150 -4.448 -5.622 1.00 88.00 84 SER A CA 1
ATOM 641 C C . SER A 1 84 ? -6.558 -3.401 -6.551 1.00 88.00 84 SER A C 1
ATOM 643 O O . SER A 1 84 ? -7.191 -2.373 -6.789 1.00 88.00 84 SER A O 1
ATOM 645 N N . LEU A 1 85 ? -5.355 -3.655 -7.068 1.00 86.62 85 LEU A N 1
ATOM 646 C CA . LEU A 1 85 ? -4.799 -2.843 -8.148 1.00 86.62 85 LEU A CA 1
ATOM 647 C C . LEU A 1 85 ? -5.689 -3.035 -9.386 1.00 86.62 85 LEU A C 1
ATOM 649 O O . LEU A 1 85 ? -6.064 -4.165 -9.712 1.00 86.62 85 LEU A O 1
ATOM 653 N N . GLY A 1 86 ? -6.091 -1.936 -10.026 1.00 67.69 86 GLY A N 1
ATOM 654 C CA . GLY A 1 86 ? -6.810 -2.002 -11.298 1.00 67.69 86 GLY A CA 1
ATOM 655 C C . GLY A 1 86 ? -5.923 -2.637 -12.372 1.00 67.69 86 GLY A C 1
ATOM 656 O O . GLY A 1 86 ? -4.717 -2.409 -12.365 1.00 67.69 86 GLY A O 1
ATOM 657 N N . ASN A 1 87 ? -6.517 -3.452 -13.251 1.00 42.69 87 ASN A N 1
ATOM 658 C CA . ASN A 1 87 ? -5.833 -3.938 -14.459 1.00 42.69 87 ASN A CA 1
ATOM 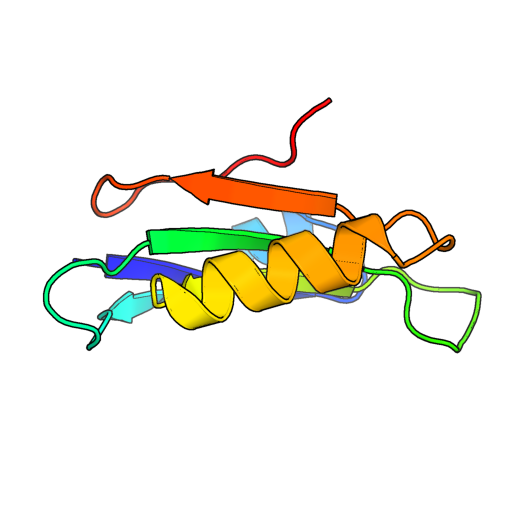659 C C . ASN A 1 87 ? -5.522 -2.786 -15.415 1.00 42.69 87 ASN A C 1
ATOM 661 O O . ASN A 1 87 ? -6.422 -1.930 -15.584 1.00 42.69 87 ASN A O 1
#

Foldseek 3Di:
DWEFWAKDFADVVVRVVPTDIDDDPDPPFKKKKWKWFQPPDHDTIMITIGIDYPVRVVVLVVVQVPDPGPIWMFIDRDHHDDTDTDD

Nearest PDB structures (foldseek):
  1ywh-assembly3_M  TM=7.061E-01  e=7.547E-03  Homo sapiens
  4qti-assembly1_U  TM=7.489E-01  e=6.501E-02  Homo sapiens
  1ywh-assembly3_O  TM=7.199E-01  e=6.870E-02  Homo sapiens
  3u74-assembly1_U  TM=7.087E-01  e=5.509E-02  Homo sapiens
  6ion-assembly1_A  TM=5.726E-01  e=1.261E-01  Homo sapiens

Secondary structure (DSSP, 8-state):
-EEEEEEESS-HHHHHHT-EEEEP--TTT-EEEEEEE--SSTT--EEEEEEE-HHHHHHHHHHHHH-TTT-EEEEE-STT-------

Radius of gyration: 12.42 Å; Cα contacts (8 Å, |Δi|>4): 199; chains: 1; bounding box: 32×27×28 Å

Solvent-accessible surface area (backbone atoms only — not comparable to full-atom values): 4696 Å² total; per-residue (Å²): 94,38,15,47,28,30,68,25,64,81,39,64,65,63,16,61,78,63,42,42,82,40,74,50,86,43,85,93,49,46,28,22,34,24,38,36,37,45,57,96,60,90,87,46,48,38,25,39,34,23,69,30,39,62,66,54,47,52,49,54,52,49,53,31,70,73,42,88,57,72,36,44,66,16,62,36,76,56,63,70,41,81,38,52,70,73,132

Organism: NCBI:txid174260

Sequence (87 aa):
MGCPSCQSTTSLEDCDENAEMEKCFYPPQARCFVTKAKPENPDQYYYSRGCASEETYQDLTSHCADDANDCQVGFCLESDCLASLGN

pLDDT: mean 85.02, std 9.66, range [42.69, 95.0]

InterPro domains:
  IPR045860 Snake toxin-like superfamily [SSF57302] (3-81)

Mean predicted aligned error: 5.32 Å